Protein AF-A0A3Q0KXQ1-F1 (afdb_monomer_lite)

Radius of gyration: 27.16 Å; chains: 1; bounding box: 53×42×62 Å

Structure (mmCIF, N/CA/C/O backbone):
data_AF-A0A3Q0KXQ1-F1
#
_entry.id   AF-A0A3Q0KXQ1-F1
#
loop_
_atom_site.group_PDB
_atom_site.id
_atom_site.type_symbol
_atom_site.label_atom_id
_atom_site.label_alt_id
_atom_site.label_comp_id
_atom_site.label_asym_id
_atom_site.label_entity_id
_atom_site.label_seq_id
_atom_site.pdbx_PDB_ins_code
_atom_site.Cartn_x
_atom_site.Cartn_y
_atom_site.Cartn_z
_atom_site.occupancy
_atom_site.B_iso_or_equiv
_atom_site.auth_seq_id
_atom_site.auth_comp_id
_atom_site.auth_asym_id
_atom_site.auth_atom_id
_atom_site.pdbx_PDB_model_num
ATOM 1 N N . MET A 1 1 ? -20.939 -34.930 7.265 1.00 48.38 1 MET A N 1
ATOM 2 C CA . MET A 1 1 ? -21.639 -33.961 8.134 1.00 48.38 1 MET A CA 1
ATOM 3 C C . MET A 1 1 ? -21.527 -32.593 7.488 1.00 48.38 1 MET A C 1
ATOM 5 O O . MET A 1 1 ? -20.454 -32.001 7.530 1.00 48.38 1 MET A O 1
ATOM 9 N N . GLU A 1 2 ? -22.584 -32.135 6.821 1.00 57.66 2 GLU A N 1
ATOM 10 C CA . GLU A 1 2 ? -22.639 -30.769 6.291 1.00 57.66 2 GLU A CA 1
ATOM 11 C C . GLU A 1 2 ? -22.858 -29.775 7.438 1.00 57.66 2 GLU A C 1
ATOM 13 O O . GLU A 1 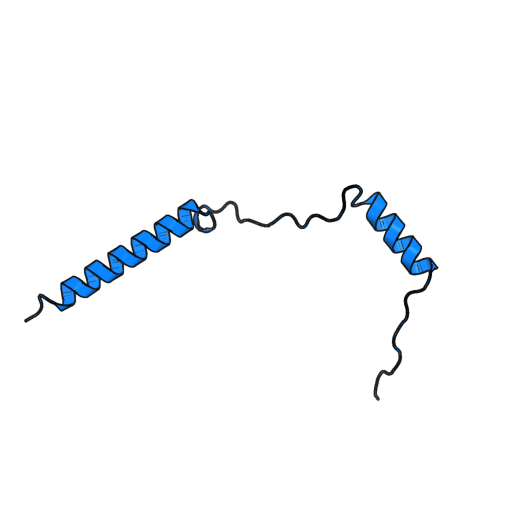2 ? -23.719 -29.983 8.292 1.00 57.66 2 GLU A O 1
ATOM 18 N N . ARG A 1 3 ? -22.057 -28.705 7.490 1.00 60.97 3 ARG A N 1
ATOM 19 C CA . ARG A 1 3 ? -22.226 -27.621 8.467 1.00 60.97 3 ARG A CA 1
ATOM 20 C C . ARG A 1 3 ? -23.269 -26.640 7.929 1.00 60.97 3 ARG A C 1
ATOM 22 O O . ARG A 1 3 ? -22.926 -25.772 7.136 1.00 60.97 3 ARG A O 1
ATOM 29 N N . THR A 1 4 ? -24.522 -26.762 8.357 1.00 65.56 4 THR A N 1
ATOM 30 C CA . THR A 1 4 ? -25.640 -25.921 7.880 1.00 65.5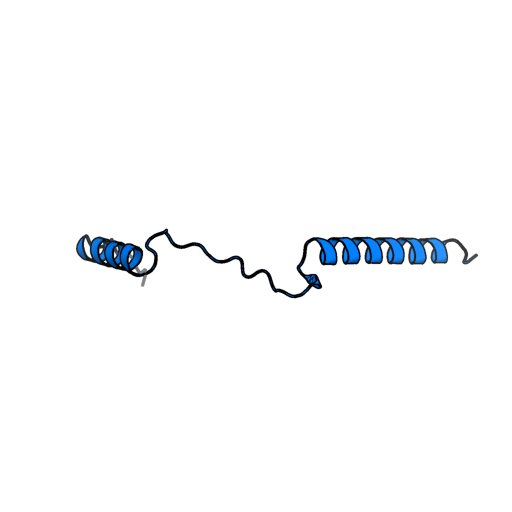6 4 THR A CA 1
ATOM 31 C C . THR A 1 4 ? -25.997 -24.753 8.808 1.00 65.56 4 THR A C 1
ATOM 33 O O . THR A 1 4 ? -27.075 -24.175 8.698 1.00 65.56 4 THR A O 1
ATOM 36 N N . HIS A 1 5 ? -25.116 -24.345 9.724 1.00 64.75 5 HIS A N 1
ATOM 37 C CA . HIS A 1 5 ? -25.379 -23.187 10.583 1.00 64.75 5 HIS A CA 1
ATOM 38 C C . HIS A 1 5 ? -24.727 -21.924 10.023 1.00 64.75 5 HIS A C 1
ATOM 40 O O . HIS A 1 5 ? -23.551 -21.649 10.258 1.00 64.75 5 HIS A O 1
ATOM 46 N N . SER A 1 6 ? -25.512 -21.138 9.280 1.00 71.62 6 SER A N 1
ATOM 47 C CA . SER A 1 6 ? -25.162 -19.751 8.980 1.00 71.62 6 SER A CA 1
ATOM 48 C C . SER A 1 6 ? -25.253 -18.941 10.275 1.00 71.62 6 SER A C 1
ATOM 50 O O . SER A 1 6 ? -26.351 -18.651 10.753 1.00 71.62 6 SER A O 1
ATOM 52 N N . HIS A 1 7 ? -24.113 -18.601 10.871 1.00 74.00 7 HIS A N 1
ATOM 53 C CA . HIS A 1 7 ? -24.086 -17.693 12.012 1.00 74.00 7 HIS A CA 1
ATOM 54 C C . HIS A 1 7 ? -24.506 -16.293 11.562 1.00 74.00 7 HIS A C 1
ATOM 56 O O . HIS A 1 7 ? -23.805 -15.658 10.775 1.00 74.00 7 HIS A O 1
ATOM 62 N N . GLN A 1 8 ? -25.646 -15.824 12.070 1.00 83.94 8 GLN A N 1
ATOM 63 C CA . GLN A 1 8 ? -26.054 -14.433 11.919 1.00 83.94 8 GLN A CA 1
ATOM 64 C C . GLN A 1 8 ? -25.396 -13.587 13.018 1.00 83.94 8 GLN A C 1
ATOM 66 O O . GLN A 1 8 ? -25.327 -14.038 14.167 1.00 83.94 8 GLN A O 1
ATOM 71 N N . PRO A 1 9 ? -24.882 -12.390 12.693 1.00 85.25 9 PRO A N 1
ATOM 72 C CA . PRO A 1 9 ? -24.342 -11.482 13.695 1.00 85.25 9 PRO A CA 1
ATOM 73 C C . PRO A 1 9 ? -25.428 -11.091 14.699 1.00 85.25 9 PRO A C 1
ATOM 75 O O . PRO A 1 9 ? -26.550 -10.784 14.309 1.00 85.25 9 PRO A O 1
ATOM 78 N N . THR A 1 10 ? -25.090 -11.074 15.987 1.00 91.94 10 THR A N 1
ATOM 79 C CA . THR A 1 10 ? -25.976 -10.523 17.017 1.00 91.94 10 THR A CA 1
ATOM 80 C C . THR A 1 10 ? -25.877 -9.000 17.038 1.00 91.94 10 THR A C 1
ATOM 82 O O . THR A 1 10 ? -24.803 -8.444 16.793 1.00 91.94 10 THR A O 1
ATOM 85 N N . ASP A 1 11 ? -26.955 -8.319 17.425 1.00 92.06 11 ASP A N 1
ATOM 86 C CA . ASP A 1 11 ? -26.963 -6.854 17.580 1.00 92.06 11 ASP A CA 1
ATOM 87 C C . ASP A 1 11 ? -25.893 -6.380 18.573 1.00 92.06 11 ASP A C 1
ATOM 89 O O . ASP A 1 11 ? -25.204 -5.381 18.365 1.00 92.06 11 ASP A O 1
ATOM 93 N N . THR A 1 12 ? -25.678 -7.163 19.633 1.00 92.75 12 THR A N 1
ATOM 94 C CA . THR A 1 12 ? -24.597 -6.943 20.599 1.00 92.75 12 THR A CA 1
ATOM 95 C C . THR A 1 12 ? -23.220 -7.017 19.945 1.00 92.75 12 THR A C 1
ATOM 97 O O . THR A 1 12 ? -22.362 -6.176 20.216 1.00 92.75 12 THR A O 1
ATOM 100 N N . GLY A 1 13 ? -23.007 -7.983 19.050 1.00 91.19 13 GLY A N 1
ATOM 101 C CA . GLY A 1 13 ? -21.767 -8.135 18.299 1.00 91.19 13 GLY A CA 1
ATOM 102 C C . GLY A 1 13 ? -21.526 -6.963 17.351 1.00 91.19 13 GLY A C 1
ATOM 103 O O . GLY A 1 13 ? -20.407 -6.456 17.277 1.00 91.19 13 GLY A O 1
ATOM 104 N N . LEU A 1 14 ? -22.574 -6.480 16.681 1.00 93.62 14 LEU A N 1
ATOM 105 C CA . LEU A 1 14 ? -22.488 -5.319 15.794 1.00 93.62 14 LEU A CA 1
ATOM 106 C C . LEU A 1 14 ? -22.101 -4.046 16.560 1.00 93.62 14 LEU A C 1
ATOM 108 O O . LEU A 1 14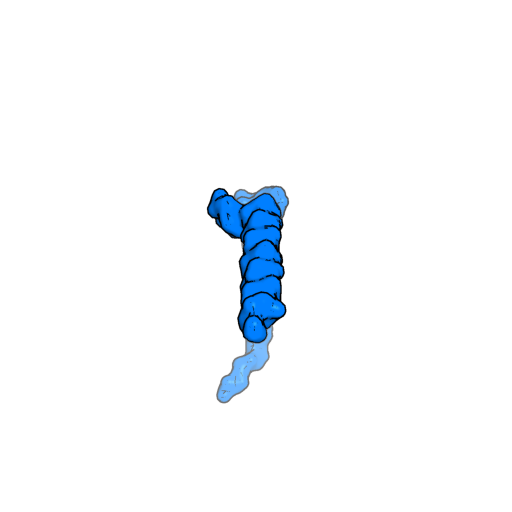 ? -21.165 -3.360 16.146 1.00 93.62 14 LEU A O 1
ATOM 112 N N . ASN A 1 15 ? -22.719 -3.795 17.717 1.00 94.19 15 ASN A N 1
ATOM 113 C CA . ASN A 1 15 ? -22.380 -2.652 18.573 1.00 94.19 15 ASN A CA 1
ATOM 114 C C . ASN A 1 15 ? -20.933 -2.705 19.086 1.00 94.19 15 ASN A C 1
ATOM 116 O O . ASN A 1 15 ? -20.240 -1.688 19.124 1.00 94.19 15 ASN A O 1
ATOM 120 N N . ILE A 1 16 ? -20.436 -3.888 19.462 1.00 94.62 16 ILE A N 1
ATOM 121 C CA . ILE A 1 16 ? -19.034 -4.052 19.876 1.00 94.62 16 ILE A CA 1
ATOM 122 C C . ILE A 1 16 ? -18.091 -3.698 18.721 1.00 94.62 16 ILE A C 1
ATOM 124 O O . ILE A 1 16 ? -17.116 -2.968 18.918 1.00 94.62 16 ILE A O 1
ATOM 128 N N . LEU A 1 17 ? -18.380 -4.182 17.512 1.00 90.88 17 LEU A N 1
ATOM 129 C CA . LEU A 1 17 ? -17.565 -3.894 16.333 1.00 90.88 17 LEU A CA 1
ATOM 130 C C . LEU A 1 17 ? -17.573 -2.407 15.977 1.00 90.88 17 LEU A C 1
ATOM 132 O O . LEU A 1 17 ? -16.532 -1.877 15.589 1.00 90.88 17 LEU A O 1
ATOM 136 N N . GLU A 1 18 ? -18.710 -1.727 16.106 1.00 90.31 18 GLU A N 1
ATOM 137 C CA . GLU A 1 18 ? -18.801 -0.292 15.844 1.00 90.31 18 GLU A CA 1
ATOM 138 C C . GLU A 1 18 ? -17.968 0.518 16.846 1.00 90.31 18 GLU A C 1
ATOM 140 O O . GLU A 1 18 ? -17.132 1.329 16.441 1.00 90.31 18 GLU A O 1
ATOM 145 N N . ASN A 1 19 ? -18.089 0.211 18.139 1.00 91.88 19 ASN A N 1
ATOM 146 C CA . ASN A 1 19 ? -17.299 0.847 19.193 1.00 91.88 19 ASN A CA 1
ATOM 147 C C . ASN A 1 19 ? -15.789 0.635 18.998 1.00 91.88 19 ASN A C 1
ATOM 149 O O . ASN A 1 19 ? -14.995 1.561 19.172 1.00 91.88 19 ASN A O 1
ATOM 153 N N . LEU A 1 20 ? -15.372 -0.570 18.593 1.00 91.88 20 LEU A N 1
ATOM 154 C CA . LEU A 1 20 ? -13.972 -0.857 18.266 1.00 91.88 20 LEU A CA 1
ATOM 155 C C . LEU A 1 20 ? -13.492 -0.032 17.067 1.00 91.88 20 LEU A C 1
ATOM 157 O O . LEU A 1 20 ? -12.395 0.530 17.108 1.00 91.88 20 LEU A O 1
ATOM 161 N N . LYS A 1 21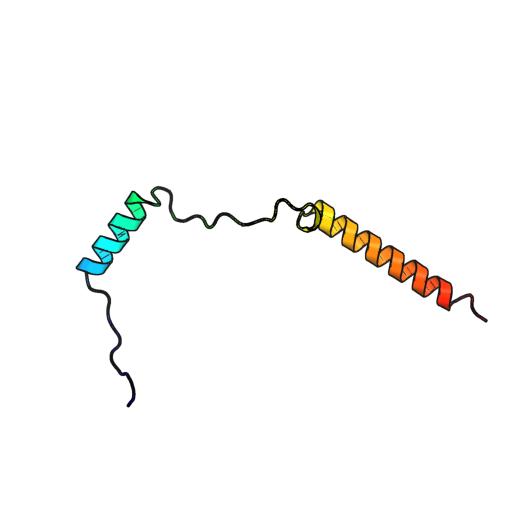 ? -14.306 0.073 16.012 1.00 88.38 21 LYS A N 1
ATOM 162 C CA . LYS A 1 21 ? -13.974 0.887 14.837 1.00 88.38 21 LYS A CA 1
ATOM 163 C C . LYS A 1 21 ? -13.814 2.356 15.212 1.00 88.38 21 LYS A C 1
ATOM 165 O O . LYS A 1 21 ? -12.799 2.935 14.850 1.00 88.38 21 LYS A O 1
ATOM 170 N N . GLN A 1 22 ? -14.739 2.934 15.976 1.00 88.56 22 GLN A N 1
ATOM 171 C CA . GLN A 1 22 ? -14.640 4.333 16.404 1.00 88.56 22 GLN A CA 1
ATOM 172 C C . GLN A 1 22 ? -13.423 4.583 17.307 1.00 88.56 22 GLN A C 1
ATOM 174 O O . GLN A 1 22 ? -12.714 5.570 17.122 1.00 88.56 22 GLN A O 1
ATOM 179 N N . LYS A 1 23 ? -13.134 3.670 18.245 1.00 91.94 23 LYS A N 1
ATOM 180 C CA . LYS A 1 23 ? -12.029 3.819 19.205 1.00 91.94 23 LYS A CA 1
ATOM 181 C C . LYS A 1 23 ? -10.647 3.741 18.555 1.00 91.94 23 LYS A C 1
ATOM 183 O O . LYS A 1 23 ? -9.766 4.520 18.907 1.00 91.94 23 LYS A O 1
ATOM 188 N N . TYR A 1 24 ? -10.438 2.786 17.649 1.00 89.50 24 TYR A N 1
ATOM 189 C CA . TYR A 1 24 ? -9.116 2.519 17.064 1.00 89.50 24 TYR A CA 1
ATOM 190 C C . TYR A 1 24 ? -8.933 3.117 15.664 1.00 89.50 24 TYR A C 1
ATOM 192 O O . TYR A 1 24 ? -7.802 3.353 15.240 1.00 89.50 24 TYR A O 1
ATOM 200 N N . PHE A 1 25 ? -10.027 3.388 14.952 1.00 87.12 25 PHE A N 1
ATOM 201 C CA . PHE A 1 25 ? -10.036 3.916 13.588 1.00 87.12 25 PHE A CA 1
ATOM 202 C C . PHE A 1 25 ? -11.032 5.087 13.449 1.00 87.12 25 PHE A C 1
ATOM 204 O O . PHE A 1 25 ? -11.952 5.011 12.632 1.00 87.12 25 PHE A O 1
ATOM 211 N N . PRO A 1 26 ? -10.858 6.193 14.202 1.00 83.75 26 PRO A N 1
ATOM 212 C CA . PRO A 1 26 ? -11.812 7.312 14.230 1.00 83.75 26 PRO A CA 1
ATOM 213 C C . PRO A 1 26 ? -12.013 7.994 12.865 1.00 83.75 26 PRO A C 1
ATOM 215 O O . PRO A 1 26 ? -13.081 8.527 12.595 1.00 83.75 26 PRO A O 1
ATOM 218 N N . ASN A 1 27 ? -11.018 7.916 11.974 1.00 86.31 27 ASN A N 1
ATOM 219 C CA . ASN A 1 27 ? -11.090 8.424 10.597 1.00 86.31 27 ASN A CA 1
ATOM 220 C C . ASN A 1 27 ? -11.328 7.307 9.559 1.00 86.31 27 ASN A C 1
ATOM 222 O O . ASN A 1 27 ? -11.026 7.469 8.376 1.00 86.31 27 ASN A O 1
ATOM 226 N N . GLY A 1 28 ? -11.813 6.146 10.006 1.00 81.25 28 GLY A N 1
ATOM 227 C CA . GLY A 1 28 ? -11.917 4.934 9.203 1.00 81.25 28 GLY A CA 1
ATOM 228 C C . GLY A 1 28 ? -10.594 4.172 9.074 1.00 81.25 28 GLY A C 1
ATOM 229 O O . GLY A 1 28 ? -9.498 4.690 9.305 1.00 81.25 28 GLY A O 1
ATOM 230 N N . TYR A 1 29 ? -10.695 2.894 8.704 1.00 79.94 29 TYR A N 1
ATOM 231 C CA . TYR A 1 29 ? -9.524 2.082 8.392 1.00 79.94 29 TYR A CA 1
ATOM 232 C C . TYR A 1 29 ? -8.983 2.474 7.014 1.00 79.94 29 TYR A C 1
ATOM 234 O O . TYR A 1 29 ? -9.594 2.184 5.986 1.00 79.94 29 TYR A O 1
ATOM 242 N N . GLN A 1 30 ? -7.809 3.100 6.985 1.00 75.00 30 GLN A N 1
ATOM 243 C CA . GLN A 1 30 ? -7.028 3.253 5.763 1.00 75.00 30 GLN A CA 1
ATOM 244 C C . GLN A 1 30 ? -5.884 2.246 5.786 1.00 75.00 30 GLN A C 1
ATOM 246 O O . GLN A 1 30 ? -4.919 2.403 6.538 1.00 75.00 30 GLN A O 1
ATOM 251 N N . CYS A 1 31 ? -5.969 1.221 4.934 1.00 74.38 31 CYS A N 1
ATOM 252 C CA . CYS A 1 31 ? -4.814 0.386 4.630 1.00 74.38 31 CYS A CA 1
ATOM 253 C C . CYS A 1 31 ? -3.715 1.303 4.086 1.00 74.38 31 CYS A C 1
ATOM 255 O O . CYS A 1 31 ? -3.811 1.817 2.965 1.00 74.38 31 CYS A O 1
ATOM 257 N N . LYS A 1 32 ? -2.677 1.559 4.891 1.00 72.50 32 LYS A N 1
ATOM 258 C CA . LYS A 1 32 ? -1.496 2.256 4.394 1.00 72.50 32 LYS A CA 1
ATOM 259 C C . LYS A 1 32 ? -0.912 1.367 3.311 1.00 72.50 32 LYS A C 1
ATOM 261 O O . LYS A 1 32 ? -0.469 0.261 3.611 1.00 72.50 32 LYS A O 1
ATOM 266 N N . LYS A 1 33 ? -0.926 1.838 2.059 1.00 67.94 33 LYS A N 1
ATOM 267 C CA . LYS A 1 33 ? -0.248 1.142 0.963 1.00 67.94 33 LYS A CA 1
ATOM 268 C C . LYS A 1 33 ? 1.185 0.899 1.422 1.00 67.94 33 LYS A C 1
ATOM 270 O O . LYS A 1 33 ? 1.938 1.857 1.595 1.00 67.94 33 LYS A O 1
ATOM 275 N N . SER A 1 34 ? 1.552 -0.360 1.644 1.00 64.44 34 SER A N 1
ATOM 276 C CA . SER A 1 34 ? 2.927 -0.763 1.919 1.00 64.44 34 SER A CA 1
ATOM 277 C C . SER A 1 34 ? 3.720 -0.653 0.617 1.00 64.44 34 SER A C 1
ATOM 279 O O . SER A 1 34 ? 4.120 -1.643 0.012 1.00 64.44 34 SER A O 1
ATOM 281 N N . GLY A 1 35 ? 3.882 0.572 0.120 1.00 61.34 35 GLY A N 1
ATOM 282 C CA . GLY A 1 35 ? 4.860 0.859 -0.908 1.00 61.34 35 GLY A CA 1
ATOM 283 C C . GLY A 1 35 ? 6.217 0.654 -0.263 1.00 61.34 35 GLY A C 1
ATOM 284 O O . GLY A 1 35 ? 6.586 1.409 0.639 1.00 61.34 35 GLY A O 1
ATOM 285 N N . GLY A 1 36 ? 6.931 -0.395 -0.668 1.00 64.12 36 GLY A N 1
ATOM 286 C CA . GLY A 1 36 ? 8.323 -0.548 -0.277 1.00 64.12 36 GLY A CA 1
ATOM 287 C C . GLY A 1 36 ? 9.055 0.752 -0.601 1.00 64.12 36 GLY A C 1
ATOM 288 O O . GLY A 1 36 ? 8.961 1.246 -1.722 1.00 64.12 36 GLY A O 1
ATOM 289 N N . LYS A 1 37 ? 9.775 1.315 0.378 1.00 71.94 37 LYS A N 1
ATOM 290 C CA . LYS A 1 37 ? 10.638 2.4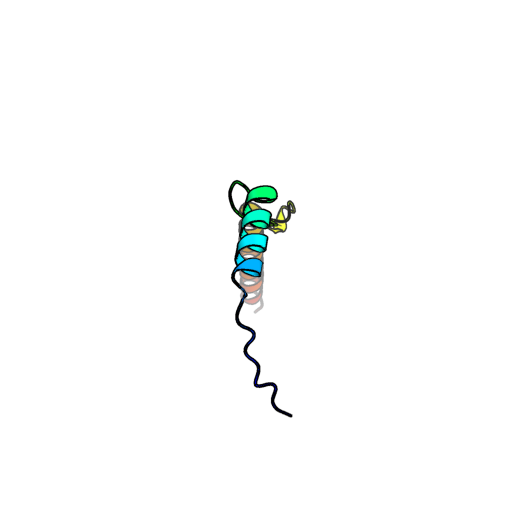99 0.178 1.00 71.94 37 LYS A CA 1
ATOM 291 C C . LYS A 1 37 ? 11.801 2.222 -0.782 1.00 71.94 37 LYS A C 1
ATOM 293 O O . LYS A 1 37 ? 12.584 3.114 -1.088 1.00 71.94 37 LYS A O 1
ATOM 298 N N . ASP A 1 38 ? 11.926 0.975 -1.217 1.00 84.81 38 ASP A N 1
ATOM 299 C CA . ASP A 1 38 ? 12.885 0.541 -2.205 1.00 84.81 38 ASP A CA 1
ATOM 300 C C . ASP A 1 38 ? 12.606 1.230 -3.544 1.00 84.81 38 ASP A C 1
ATOM 302 O O . ASP A 1 38 ? 11.504 1.174 -4.101 1.00 84.81 38 ASP A O 1
ATOM 306 N N . TYR A 1 39 ? 13.648 1.873 -4.064 1.00 87.06 39 TYR A N 1
ATOM 307 C CA . TYR A 1 39 ? 13.630 2.580 -5.333 1.00 87.06 39 TYR A CA 1
ATOM 308 C C . TYR A 1 39 ? 13.075 1.725 -6.479 1.00 87.06 39 TYR A C 1
ATOM 310 O O . TYR A 1 39 ? 12.353 2.247 -7.335 1.00 87.06 39 TYR A O 1
ATOM 318 N N . ARG A 1 40 ? 13.327 0.409 -6.456 1.00 84.19 40 ARG A N 1
ATOM 319 C CA . ARG A 1 40 ? 12.859 -0.555 -7.461 1.00 84.19 40 ARG A CA 1
ATOM 320 C C . ARG A 1 40 ? 11.340 -0.591 -7.582 1.00 84.19 40 ARG A C 1
ATOM 322 O O . ARG A 1 40 ? 10.834 -0.819 -8.674 1.00 84.19 40 ARG A O 1
ATOM 329 N N . PHE A 1 41 ? 10.606 -0.340 -6.499 1.00 82.62 41 PHE A N 1
ATOM 330 C CA . PHE A 1 41 ? 9.138 -0.330 -6.500 1.00 82.62 41 PHE A CA 1
ATOM 331 C C . PHE A 1 41 ? 8.543 1.072 -6.702 1.00 82.62 41 PHE A C 1
ATOM 333 O O . PHE A 1 41 ? 7.324 1.229 -6.747 1.00 82.62 41 PHE A O 1
ATOM 340 N N . SER A 1 42 ? 9.379 2.103 -6.860 1.00 87.19 42 SER A N 1
ATOM 341 C CA . SER A 1 42 ? 8.917 3.451 -7.187 1.00 87.19 42 SER A CA 1
ATOM 342 C C . SER A 1 42 ? 8.503 3.568 -8.658 1.00 87.19 42 SER A C 1
ATOM 344 O O . SER A 1 42 ? 9.002 2.856 -9.532 1.00 87.19 42 SER A O 1
ATOM 346 N N . ARG A 1 43 ? 7.641 4.547 -8.968 1.00 85.81 43 ARG A N 1
ATOM 347 C CA . ARG A 1 43 ? 7.263 4.867 -10.358 1.00 85.81 43 ARG A CA 1
ATOM 348 C C . ARG A 1 43 ? 8.482 5.195 -11.232 1.00 85.81 43 ARG A C 1
ATOM 350 O O . ARG A 1 43 ? 8.489 4.845 -12.408 1.00 85.81 43 ARG A O 1
ATOM 357 N N . LYS A 1 44 ? 9.503 5.852 -10.664 1.00 91.31 44 LYS A N 1
ATOM 358 C CA . LYS A 1 44 ? 10.752 6.186 -11.368 1.00 91.31 44 LYS A CA 1
ATOM 359 C C . LYS A 1 44 ? 11.603 4.940 -11.625 1.00 91.31 44 LYS A C 1
ATOM 361 O O . LYS A 1 44 ? 11.949 4.689 -12.775 1.00 91.31 44 LYS A O 1
ATOM 366 N N . GLY A 1 45 ? 11.841 4.124 -10.597 1.00 92.62 45 GLY A N 1
ATOM 367 C CA . GLY A 1 45 ? 12.628 2.894 -10.721 1.00 92.62 45 GLY A CA 1
ATOM 368 C C . GLY A 1 45 ? 12.021 1.887 -11.701 1.00 92.62 45 GLY A C 1
ATOM 369 O O . GLY A 1 45 ? 12.732 1.334 -12.534 1.00 92.62 45 GLY A O 1
ATOM 370 N N . GLN A 1 46 ? 10.695 1.721 -11.699 1.00 92.00 46 GLN A N 1
ATOM 371 C CA . GLN A 1 46 ? 9.999 0.881 -12.684 1.00 92.00 46 GLN A CA 1
ATOM 372 C C . GLN A 1 46 ? 10.153 1.408 -14.122 1.00 92.00 46 GLN A C 1
ATOM 374 O O . GLN A 1 46 ? 10.370 0.630 -15.053 1.00 92.00 46 GLN A O 1
ATOM 379 N N . ALA A 1 47 ? 10.080 2.730 -14.320 1.00 95.00 47 ALA A N 1
ATOM 380 C CA . ALA A 1 47 ? 10.270 3.338 -15.637 1.00 95.00 47 ALA A CA 1
ATOM 381 C C . ALA A 1 47 ? 11.701 3.135 -16.162 1.00 95.00 47 ALA A C 1
ATOM 383 O O . ALA A 1 47 ? 11.891 2.842 -17.342 1.00 95.00 47 ALA A O 1
ATOM 384 N N . GLU A 1 48 ? 12.706 3.260 -15.297 1.00 95.88 48 GLU A N 1
ATOM 385 C CA . GLU A 1 48 ? 14.105 2.996 -15.644 1.00 95.88 48 GLU A CA 1
ATOM 386 C C . GLU A 1 48 ? 14.350 1.531 -15.971 1.00 95.88 48 GLU A C 1
ATOM 388 O O . GLU A 1 48 ? 14.945 1.239 -17.006 1.00 95.88 48 GLU A O 1
ATOM 393 N N . PHE A 1 49 ? 13.821 0.618 -15.155 1.00 93.75 49 PHE A N 1
ATOM 394 C CA . PHE A 1 49 ? 13.935 -0.813 -15.404 1.00 93.75 49 PHE A CA 1
ATOM 395 C C . PHE A 1 49 ? 13.351 -1.196 -16.770 1.00 93.75 49 PHE A C 1
ATOM 397 O O . PHE A 1 49 ? 13.997 -1.892 -17.555 1.00 93.75 49 PHE A O 1
ATOM 404 N N . LYS A 1 50 ? 12.165 -0.670 -17.110 1.00 94.69 50 LYS A N 1
ATOM 405 C CA . LYS A 1 50 ? 11.529 -0.909 -18.413 1.00 94.69 50 LYS A CA 1
ATOM 406 C C . LYS A 1 50 ? 12.365 -0.364 -19.576 1.00 94.69 50 LYS A C 1
ATOM 408 O O . LYS A 1 50 ? 12.530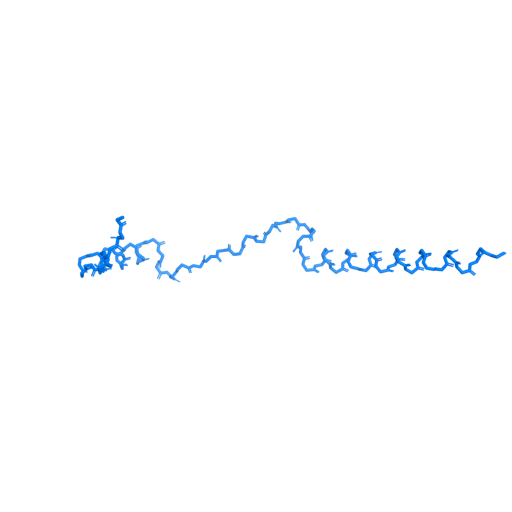 -1.062 -20.574 1.00 94.69 50 LYS A O 1
ATOM 413 N N . ARG A 1 51 ? 12.918 0.848 -19.446 1.00 93.81 51 ARG A N 1
ATOM 414 C CA . ARG A 1 51 ? 13.804 1.445 -20.463 1.00 93.81 51 ARG A CA 1
ATOM 415 C C . ARG A 1 51 ? 15.071 0.618 -20.669 1.00 93.81 51 ARG A C 1
ATOM 417 O O . ARG A 1 51 ? 15.422 0.316 -21.805 1.00 93.81 51 ARG A O 1
ATOM 424 N N . ALA A 1 52 ? 15.728 0.213 -19.585 1.00 93.88 52 ALA A N 1
ATOM 425 C CA . ALA A 1 52 ? 16.935 -0.605 -19.646 1.00 93.88 52 ALA A CA 1
ATOM 426 C C . ALA A 1 52 ? 16.670 -1.962 -20.315 1.00 93.88 52 ALA A C 1
ATOM 428 O O . ALA A 1 52 ? 17.441 -2.389 -21.173 1.00 93.88 52 ALA A O 1
ATOM 429 N N . TYR A 1 53 ? 15.550 -2.610 -19.982 1.00 93.69 53 TYR A N 1
ATOM 430 C CA . TYR A 1 53 ? 15.142 -3.863 -20.615 1.00 93.69 53 TYR A CA 1
ATOM 431 C C . TYR A 1 53 ? 14.911 -3.705 -22.126 1.00 93.69 53 TYR A C 1
ATOM 433 O O . TYR A 1 53 ? 15.407 -4.513 -22.911 1.00 93.69 53 TYR A O 1
ATOM 441 N N . GLN A 1 54 ? 14.221 -2.641 -22.550 1.00 93.06 54 GLN A N 1
ATOM 442 C CA . GLN A 1 54 ? 14.008 -2.346 -23.971 1.00 93.06 54 GLN A CA 1
ATOM 443 C C . GLN A 1 54 ? 15.332 -2.139 -24.719 1.00 93.06 54 GLN A C 1
ATOM 445 O O . GLN A 1 54 ? 15.532 -2.727 -25.778 1.00 93.06 54 GLN A O 1
ATOM 450 N N . LEU A 1 55 ? 16.267 -1.376 -24.146 1.00 92.38 55 LEU A N 1
ATOM 451 C CA . LEU A 1 55 ? 17.599 -1.178 -24.729 1.00 92.38 55 LEU A CA 1
ATOM 452 C C . LEU A 1 55 ? 18.386 -2.489 -24.840 1.00 92.38 55 LEU A C 1
ATOM 454 O O . LEU A 1 55 ? 19.044 -2.733 -25.851 1.00 92.38 55 LEU A O 1
ATOM 458 N N . ALA A 1 56 ? 18.299 -3.356 -23.829 1.00 91.62 56 ALA A N 1
ATOM 459 C CA . ALA A 1 56 ? 18.940 -4.666 -23.862 1.00 91.62 56 ALA A CA 1
ATOM 460 C C . ALA A 1 56 ? 18.368 -5.561 -24.973 1.00 91.62 56 ALA A C 1
ATOM 462 O O . ALA A 1 56 ? 19.132 -6.250 -25.651 1.00 91.62 56 ALA A O 1
ATOM 463 N N . MET A 1 57 ? 17.049 -5.531 -25.187 1.00 92.00 57 MET A N 1
ATOM 464 C CA . MET A 1 57 ? 16.398 -6.257 -26.283 1.00 92.00 57 MET A CA 1
ATOM 465 C C . MET A 1 57 ? 16.835 -5.728 -27.650 1.00 92.00 57 MET A C 1
ATOM 467 O O . MET A 1 57 ? 17.243 -6.529 -28.483 1.00 92.00 57 MET A O 1
ATOM 471 N N . ILE A 1 58 ? 16.851 -4.405 -27.849 1.00 89.19 58 ILE A N 1
ATOM 472 C CA . ILE A 1 58 ? 17.309 -3.776 -29.103 1.00 89.19 58 ILE A CA 1
ATOM 473 C C . ILE A 1 58 ? 18.770 -4.134 -29.396 1.00 89.19 58 ILE A C 1
ATOM 475 O O . ILE A 1 58 ? 19.129 -4.494 -30.514 1.00 89.19 58 ILE A O 1
ATOM 479 N N . ARG A 1 59 ? 19.643 -4.080 -28.384 1.00 85.06 59 ARG A N 1
ATOM 480 C CA . ARG A 1 59 ? 21.049 -4.469 -28.554 1.00 85.06 59 ARG A CA 1
ATOM 481 C C . ARG A 1 59 ? 21.170 -5.930 -28.985 1.00 85.06 59 ARG A C 1
ATOM 483 O O . ARG A 1 59 ? 21.952 -6.236 -29.878 1.00 85.06 59 ARG A O 1
ATOM 490 N N . ARG A 1 60 ? 20.414 -6.828 -28.351 1.00 80.69 60 ARG A N 1
ATOM 491 C CA . ARG A 1 60 ? 20.431 -8.259 -28.678 1.00 80.69 60 ARG A CA 1
ATOM 492 C C . ARG A 1 60 ? 19.851 -8.544 -30.063 1.00 80.69 60 ARG A C 1
ATOM 494 O O . ARG A 1 60 ? 20.426 -9.364 -30.769 1.00 80.69 60 ARG A O 1
ATOM 501 N N . SER A 1 61 ? 18.782 -7.860 -30.471 1.00 77.56 61 SER A N 1
ATOM 502 C CA . SER A 1 61 ? 18.211 -8.011 -31.814 1.00 77.56 61 SER A CA 1
ATOM 503 C C . SER A 1 61 ? 19.160 -7.504 -32.896 1.00 77.56 61 SER A C 1
ATOM 505 O O . SER A 1 61 ? 19.320 -8.157 -33.920 1.00 77.56 61 SER A O 1
ATOM 507 N N . ASN A 1 62 ? 19.856 -6.390 -32.652 1.00 61.03 62 ASN A N 1
ATOM 508 C CA . ASN A 1 62 ? 20.803 -5.842 -33.622 1.00 61.03 62 ASN A CA 1
ATOM 509 C C . ASN A 1 62 ? 22.027 -6.750 -33.796 1.00 61.03 62 ASN A C 1
ATOM 511 O O . ASN A 1 62 ? 22.474 -6.939 -34.919 1.00 61.03 62 ASN A O 1
ATOM 515 N N . VAL A 1 63 ? 22.526 -7.381 -32.727 1.00 57.28 63 VAL A N 1
ATOM 516 C CA . VAL A 1 63 ? 23.649 -8.336 -32.812 1.00 57.28 63 VAL A CA 1
ATOM 517 C C . VAL A 1 63 ? 23.300 -9.579 -33.643 1.00 57.28 63 VAL A C 1
ATOM 519 O O . VAL A 1 63 ? 24.171 -10.092 -34.336 1.00 57.28 63 VAL A O 1
ATOM 522 N N . GLN A 1 64 ? 22.042 -10.034 -33.654 1.00 55.28 64 GLN A N 1
ATOM 523 C CA . GLN A 1 64 ? 21.630 -11.161 -34.506 1.00 55.28 64 GLN A CA 1
ATOM 524 C C . GLN A 1 64 ? 21.584 -10.819 -36.006 1.00 55.28 64 GLN A C 1
ATOM 526 O O . GLN A 1 64 ? 21.613 -11.726 -36.827 1.00 55.28 64 GLN A O 1
ATOM 531 N N . SER A 1 65 ? 21.545 -9.534 -36.377 1.00 52.84 65 SER A N 1
ATOM 532 C CA . SER A 1 65 ? 21.473 -9.099 -37.783 1.00 52.84 65 SER A CA 1
ATOM 533 C C . SER A 1 65 ? 22.831 -8.902 -38.472 1.00 52.84 65 SER A C 1
ATOM 535 O O . SER A 1 65 ? 22.868 -8.757 -39.688 1.00 52.84 65 SER A O 1
ATOM 537 N N . VAL A 1 66 ? 23.940 -8.901 -37.719 1.00 56.66 66 VAL A N 1
ATOM 538 C CA . VAL A 1 66 ? 25.306 -8.649 -38.243 1.00 56.66 66 VAL A CA 1
ATOM 539 C C . VAL A 1 66 ? 26.183 -9.912 -38.206 1.00 56.66 66 VAL A C 1
ATOM 541 O O . VAL A 1 66 ? 27.390 -9.842 -38.400 1.00 56.66 66 VAL A O 1
ATOM 544 N N . GLY A 1 67 ? 25.588 -11.073 -37.925 1.00 55.22 67 GLY A N 1
ATOM 545 C CA . GLY A 1 67 ? 26.245 -12.377 -38.015 1.00 55.22 67 GLY A CA 1
ATOM 546 C C . GLY A 1 67 ? 25.822 -13.114 -39.281 1.00 55.22 67 GLY A C 1
ATOM 547 O O . GLY A 1 67 ? 25.020 -14.040 -39.191 1.00 55.22 67 GLY A O 1
ATOM 548 N N . VAL A 1 68 ? 26.338 -12.677 -40.433 1.00 43.06 68 VAL A N 1
ATOM 549 C CA . VAL A 1 68 ? 26.413 -13.447 -41.687 1.00 43.06 68 VAL A CA 1
ATOM 550 C C . VAL A 1 68 ? 27.865 -13.444 -42.133 1.00 43.06 68 VAL A C 1
ATOM 552 O O . VAL A 1 68 ? 28.466 -12.347 -42.093 1.00 43.06 68 VAL A O 1
#

Secondary structure (DSSP, 8-state):
-------PPPHHHHHHHHHHHHHH-TT---------SSGGGSHHHHHHHHHHHHHHHHHHHHHHHS--

pLDDT: mean 80.69, std 13.98, range [43.06, 95.88]

Foldseek 3Di:
DDDPDDDDDDPVNVVVVVVVCCVPPVVGDDPPPPQPPDLCSDPVNVVVVVVVVVVVVVVVVVVVVPPD

Sequence (68 aa):
MERTHSHQPTDTGLNILENLKQKYFPNGYQCKKSGGKDYRFSRKGQAEFKRAYQLAMIRRSNVQSVGV

Organism: Vibrio vulnificus (strain CMCP6) (NCBI:txid216895)